Protein AF-A0A958W7A6-F1 (afdb_monomer)

Nearest PDB structures (foldseek):
  1g1e-assembly1_B  TM=2.956E-01  e=9.803E+00  Mus musculus

Solvent-accessible surface area (backbone atoms only — not comparable to full-atom values): 5602 Å² total; per-residue (Å²): 132,85,82,78,80,82,66,97,71,60,65,67,62,53,45,65,76,48,39,70,63,51,53,52,53,52,50,54,42,61,78,64,65,47,83,71,90,23,74,67,52,60,52,49,30,50,53,52,9,59,74,52,82,63,41,91,54,82,88,69,95,46,73,68,55,49,54,49,54,50,42,59,74,71,61,70,51,96,89,68,85,80,93,70,90,132

Structure (mmCIF, N/CA/C/O backbone):
data_AF-A0A958W7A6-F1
#
_entry.id   AF-A0A958W7A6-F1
#
loop_
_atom_site.group_PDB
_atom_site.id
_atom_site.type_symbol
_atom_site.label_atom_id
_atom_site.label_alt_id
_atom_site.label_comp_id
_atom_site.label_asym_id
_atom_site.label_entity_id
_atom_site.label_seq_id
_atom_site.pdbx_PDB_ins_code
_atom_site.Cartn_x
_atom_site.Cartn_y
_atom_site.Cartn_z
_atom_site.occupancy
_atom_site.B_iso_or_equiv
_atom_site.auth_seq_id
_atom_site.auth_comp_id
_atom_site.auth_asym_id
_atom_site.auth_atom_id
_atom_site.pdbx_PDB_model_num
ATOM 1 N N . MET A 1 1 ? -8.600 39.962 16.207 1.00 48.81 1 MET A N 1
ATOM 2 C CA . MET A 1 1 ? -8.922 38.998 15.136 1.00 48.81 1 MET A CA 1
ATOM 3 C C . MET A 1 1 ? -8.075 37.766 15.387 1.00 48.81 1 MET A C 1
ATOM 5 O O . MET A 1 1 ? -6.860 37.894 15.399 1.00 48.81 1 MET A O 1
ATOM 9 N N . SER A 1 2 ? -8.698 36.636 15.722 1.00 52.91 2 SER A N 1
ATOM 10 C CA . SER A 1 2 ? -7.966 35.390 15.974 1.00 52.91 2 SER A CA 1
ATOM 11 C C . SER A 1 2 ? -7.446 34.860 14.639 1.00 52.91 2 SER A C 1
ATOM 13 O O . SER A 1 2 ? -8.231 34.623 13.725 1.00 52.91 2 SER A O 1
ATOM 15 N N . THR A 1 3 ? -6.130 34.746 14.498 1.00 55.84 3 THR A N 1
ATOM 16 C CA . THR A 1 3 ? -5.466 34.173 13.326 1.00 55.84 3 THR A CA 1
ATOM 17 C C . THR A 1 3 ? -5.619 32.655 13.368 1.00 55.84 3 THR A C 1
ATOM 19 O O . THR A 1 3 ? -4.759 31.951 13.898 1.00 55.84 3 THR A O 1
ATOM 22 N N . SER A 1 4 ? -6.735 32.134 12.861 1.00 72.56 4 SER A N 1
ATOM 23 C CA . SER A 1 4 ? -6.884 30.695 12.642 1.00 72.56 4 SER A CA 1
ATOM 24 C C . SER A 1 4 ? -5.894 30.254 11.564 1.00 72.56 4 SER A C 1
ATOM 26 O O . SER A 1 4 ? -6.011 30.633 10.403 1.00 72.56 4 SER A O 1
ATOM 28 N N . ASN A 1 5 ? -4.881 29.496 11.979 1.00 78.69 5 ASN A N 1
ATOM 29 C CA . ASN A 1 5 ? -3.865 28.916 11.110 1.00 78.69 5 ASN A CA 1
ATOM 30 C C . ASN A 1 5 ? -4.514 27.812 10.253 1.00 78.69 5 ASN A C 1
ATOM 32 O O . ASN A 1 5 ? -4.973 26.807 10.796 1.00 78.69 5 ASN A O 1
ATOM 36 N N . ILE A 1 6 ? -4.624 28.030 8.938 1.00 83.94 6 ILE A N 1
ATOM 37 C CA . ILE A 1 6 ? -5.185 27.052 7.997 1.00 83.94 6 ILE A CA 1
ATOM 38 C C . ILE A 1 6 ? -4.077 26.063 7.638 1.00 83.94 6 ILE A C 1
ATOM 40 O O . ILE A 1 6 ? -3.113 26.419 6.961 1.00 83.94 6 ILE A O 1
ATOM 44 N N . SER A 1 7 ? -4.223 24.819 8.094 1.00 86.69 7 SER A N 1
ATOM 45 C CA . SER A 1 7 ? -3.308 23.738 7.724 1.00 86.69 7 SER A CA 1
ATOM 46 C C . SER A 1 7 ? -3.494 23.356 6.255 1.00 86.69 7 SER A C 1
ATOM 48 O O . SER A 1 7 ? -4.624 23.232 5.788 1.00 86.69 7 SER A O 1
ATOM 50 N N . MET A 1 8 ? -2.389 23.105 5.548 1.00 92.62 8 MET A N 1
ATOM 51 C CA . MET A 1 8 ? -2.403 22.578 4.177 1.00 92.62 8 MET A CA 1
ATOM 52 C C . MET A 1 8 ? -3.107 21.212 4.093 1.00 92.62 8 MET A C 1
ATOM 54 O O . MET A 1 8 ? -3.763 20.920 3.098 1.00 92.62 8 MET A O 1
ATOM 58 N N . VAL A 1 9 ? -2.988 20.387 5.141 1.00 94.19 9 VAL A N 1
ATOM 59 C CA . VAL A 1 9 ? -3.676 19.094 5.278 1.00 94.19 9 VAL A CA 1
ATOM 60 C C . VAL A 1 9 ? -4.090 18.910 6.740 1.00 94.19 9 VAL A C 1
ATOM 62 O O . VAL A 1 9 ? -3.243 18.935 7.636 1.00 94.19 9 VAL A O 1
ATOM 65 N N . ASP A 1 10 ? -5.386 18.732 7.004 1.00 93.75 10 ASP A N 1
ATOM 66 C CA . ASP A 1 10 ? -5.917 18.490 8.353 1.00 93.75 10 ASP A CA 1
ATOM 67 C C . ASP A 1 10 ? -6.229 17.003 8.586 1.00 93.75 10 ASP A C 1
ATOM 69 O O . ASP A 1 10 ? -7.365 16.540 8.471 1.00 93.75 10 ASP A O 1
ATOM 73 N N . LEU A 1 11 ? -5.194 16.246 8.954 1.00 95.06 11 LEU A N 1
ATOM 74 C CA . LEU A 1 11 ? -5.332 14.825 9.292 1.00 95.06 11 LEU A CA 1
ATOM 75 C C . LEU A 1 11 ? -6.121 14.602 10.588 1.00 95.06 11 LEU A C 1
ATOM 77 O O . LEU A 1 11 ? -6.731 13.549 10.770 1.00 95.06 11 LEU A O 1
ATOM 81 N N . ARG A 1 12 ? -6.128 15.585 11.500 1.00 94.25 12 ARG A N 1
ATOM 82 C CA . ARG A 1 12 ? -6.854 15.475 12.767 1.00 94.25 12 ARG A CA 1
ATOM 83 C C . ARG A 1 12 ? -8.353 15.545 12.520 1.00 94.25 12 ARG A C 1
ATOM 85 O O . ARG A 1 12 ? -9.073 14.687 13.026 1.00 94.25 12 ARG A O 1
ATOM 92 N N . GLY A 1 13 ? -8.805 16.531 11.750 1.00 95.00 13 GLY A N 1
ATOM 93 C CA . GLY A 1 13 ? -10.199 16.643 11.333 1.00 95.00 13 GLY A CA 1
ATOM 94 C C . GLY A 1 13 ? -10.642 15.418 10.537 1.00 95.00 13 GLY A C 1
ATOM 95 O O . GLY A 1 13 ? -11.689 14.845 10.828 1.00 95.00 13 GLY A O 1
ATOM 96 N N . GLN A 1 14 ? -9.801 14.938 9.611 1.00 95.94 14 GLN A N 1
ATOM 97 C CA . GLN A 1 14 ? -10.088 13.715 8.860 1.00 95.94 14 GLN A CA 1
ATOM 98 C C . GLN A 1 14 ? -10.285 12.506 9.783 1.00 95.94 14 GLN A C 1
ATOM 100 O O . GLN A 1 14 ? -11.313 11.846 9.684 1.00 95.94 14 GLN A O 1
ATOM 105 N N . TYR A 1 15 ? -9.358 12.245 10.713 1.00 97.00 15 TYR A N 1
ATOM 106 C CA . TYR A 1 15 ? -9.502 11.152 11.679 1.00 97.00 15 TYR A CA 1
ATOM 107 C C . TYR A 1 15 ? -10.764 11.304 12.531 1.00 97.00 15 TYR A C 1
ATOM 109 O O . TYR A 1 15 ? -11.493 10.336 12.711 1.00 97.00 15 TYR A O 1
ATOM 117 N N . GLN A 1 16 ? -11.055 12.511 13.028 1.00 97.56 16 GLN A N 1
ATOM 118 C CA . GLN A 1 16 ? -12.252 12.764 13.835 1.00 97.56 16 GLN A CA 1
ATOM 119 C C . GLN A 1 16 ? -13.545 12.435 13.078 1.00 97.56 16 GLN A C 1
ATOM 121 O O . GLN A 1 16 ? -14.460 11.877 13.683 1.00 97.56 16 GLN A O 1
ATOM 126 N N . ASN A 1 17 ? -13.597 12.708 11.771 1.00 98.00 17 ASN A N 1
ATOM 127 C CA . ASN A 1 17 ? -14.766 12.432 10.933 1.00 98.00 17 ASN A CA 1
ATOM 128 C C . ASN A 1 17 ? -15.053 10.932 10.754 1.00 98.00 17 ASN A C 1
ATOM 130 O O . ASN A 1 17 ? -16.215 10.562 10.635 1.00 98.00 17 ASN A O 1
ATOM 134 N N . ILE A 1 18 ? -14.024 10.077 10.760 1.00 98.06 18 ILE A N 1
ATOM 135 C CA . ILE A 1 18 ? -14.149 8.615 10.561 1.00 98.06 18 ILE A CA 1
ATOM 136 C C . ILE A 1 18 ? -13.681 7.807 11.783 1.00 98.06 18 ILE A C 1
ATOM 138 O O . ILE A 1 18 ? -13.351 6.624 11.690 1.00 98.06 18 ILE A O 1
ATOM 142 N N . LYS A 1 19 ? -13.640 8.447 12.959 1.00 98.38 19 LYS A N 1
ATOM 143 C CA . LYS A 1 19 ? -13.033 7.891 14.176 1.00 98.38 19 LYS A CA 1
ATOM 144 C C . LYS A 1 19 ? -13.668 6.573 14.604 1.00 98.38 19 LYS A C 1
ATOM 146 O O . LYS A 1 19 ? -12.949 5.645 14.958 1.00 98.38 19 LYS A O 1
ATOM 151 N N . GLN A 1 20 ? -14.999 6.500 14.592 1.00 98.56 20 GLN A N 1
ATOM 152 C CA . GLN A 1 20 ? -15.719 5.310 15.053 1.00 98.56 20 GLN A CA 1
ATOM 153 C C . GLN A 1 20 ? -15.369 4.078 14.208 1.00 98.56 20 GLN A C 1
ATOM 155 O O . GLN A 1 20 ? -15.103 3.016 14.764 1.00 98.56 20 GLN A O 1
ATOM 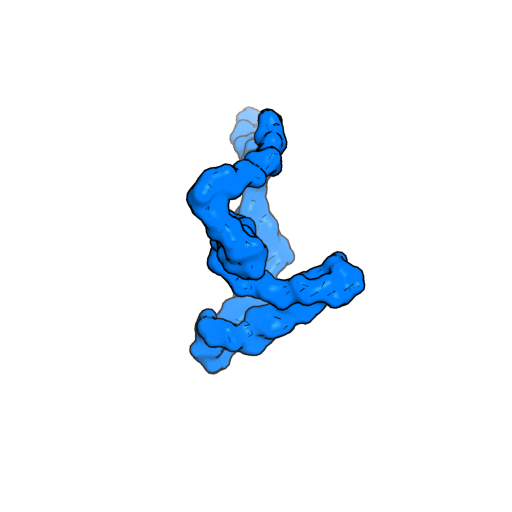160 N N . GLU A 1 21 ? -15.302 4.239 12.885 1.00 98.12 21 GLU A N 1
ATOM 161 C CA . GLU A 1 21 ? -14.961 3.161 11.953 1.00 98.12 21 GLU A CA 1
ATOM 162 C C . GLU A 1 21 ? -13.510 2.696 12.132 1.00 98.12 21 GLU A C 1
ATOM 164 O O . GLU A 1 21 ? -13.250 1.494 12.217 1.00 98.12 21 GLU A O 1
ATOM 169 N N . ILE A 1 22 ? -12.568 3.641 12.253 1.00 97.94 22 ILE A N 1
ATOM 170 C CA . ILE A 1 22 ? -11.150 3.327 12.471 1.00 97.94 22 ILE A CA 1
ATOM 171 C C . ILE A 1 22 ? -10.949 2.596 13.799 1.00 97.94 22 ILE A C 1
ATOM 173 O O . ILE A 1 22 ? -10.303 1.550 13.828 1.00 97.94 22 ILE A O 1
ATOM 177 N N . ASP A 1 23 ? -11.498 3.122 14.895 1.00 98.19 23 ASP A N 1
ATOM 178 C CA . ASP A 1 23 ? -11.310 2.539 16.224 1.00 98.19 23 ASP A CA 1
ATOM 179 C C . ASP A 1 23 ? -11.884 1.116 16.293 1.00 98.19 23 ASP A C 1
ATOM 181 O O . ASP A 1 23 ? -11.251 0.217 16.849 1.00 98.19 23 ASP A O 1
ATOM 185 N N . GLN A 1 24 ? -13.049 0.885 15.676 1.00 98.31 24 GLN A N 1
ATOM 186 C CA . GLN A 1 24 ? -13.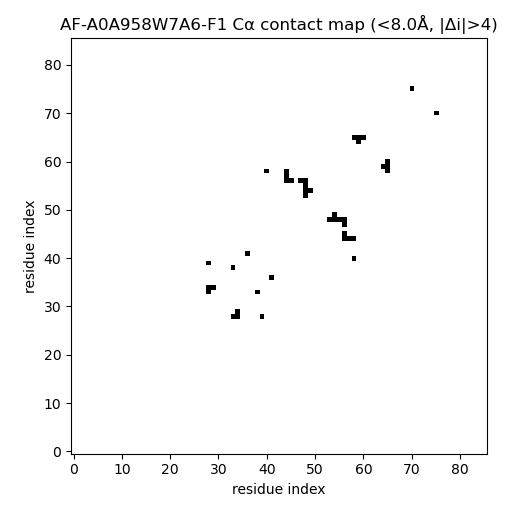653 -0.443 15.600 1.00 98.31 24 GLN A CA 1
ATOM 187 C C . GLN A 1 24 ? -12.792 -1.415 14.778 1.00 98.31 24 GLN A C 1
ATOM 189 O O . GLN A 1 24 ? -12.605 -2.566 15.183 1.00 98.31 24 GLN A O 1
ATOM 194 N N . ALA A 1 25 ? -12.242 -0.970 13.645 1.00 97.31 25 ALA A N 1
ATOM 195 C CA . ALA A 1 25 ? -11.360 -1.790 12.819 1.00 97.31 25 ALA A CA 1
ATOM 196 C C . ALA A 1 25 ? -10.054 -2.148 13.551 1.00 97.31 25 ALA A C 1
ATOM 198 O O . ALA A 1 25 ? -9.631 -3.306 13.512 1.00 97.31 25 ALA A O 1
ATOM 199 N N . ILE A 1 26 ? -9.452 -1.186 14.262 1.00 97.75 26 ILE A N 1
ATOM 200 C CA . ILE A 1 26 ? -8.262 -1.410 15.097 1.00 97.75 26 ILE A CA 1
ATOM 201 C C . ILE A 1 26 ? -8.570 -2.437 16.187 1.00 97.75 26 ILE A C 1
ATOM 203 O O . ILE A 1 26 ? -7.826 -3.408 16.324 1.00 97.75 26 ILE A O 1
ATOM 207 N N . GLN A 1 27 ? -9.677 -2.269 16.920 1.00 98.25 27 GLN A N 1
ATOM 208 C CA . GLN A 1 27 ? -10.068 -3.209 17.971 1.00 98.25 27 GLN A CA 1
ATOM 209 C C . GLN A 1 27 ? -10.243 -4.628 17.417 1.00 98.25 27 GLN A C 1
ATOM 211 O O . GLN A 1 27 ? -9.709 -5.573 17.987 1.00 98.25 27 GLN A O 1
ATOM 216 N N . GLY A 1 28 ? -10.881 -4.781 16.253 1.00 97.19 28 GLY A N 1
ATOM 217 C CA . GLY A 1 28 ? -11.034 -6.090 15.614 1.00 97.19 28 GLY A CA 1
ATOM 218 C C . GLY A 1 28 ? -9.701 -6.762 15.251 1.00 97.19 28 GLY A C 1
ATOM 219 O O . GLY A 1 28 ? -9.568 -7.983 15.368 1.00 97.19 28 GLY A O 1
ATOM 220 N N . VAL A 1 29 ? -8.685 -5.992 14.842 1.00 97.44 29 VAL A N 1
ATOM 221 C CA . VAL A 1 29 ? -7.332 -6.532 14.617 1.00 97.44 29 VAL A CA 1
ATOM 222 C C . VAL A 1 29 ? -6.701 -6.977 15.936 1.00 97.44 29 VAL A C 1
ATOM 224 O O . VAL A 1 29 ? -6.162 -8.083 15.986 1.00 97.44 29 VAL A O 1
ATOM 227 N N . LEU A 1 30 ? -6.809 -6.169 16.997 1.00 98.00 30 LEU A N 1
ATOM 228 C CA . LEU A 1 30 ? -6.293 -6.505 18.329 1.00 98.00 30 LEU A CA 1
ATOM 229 C C . LEU A 1 30 ? -6.935 -7.782 18.886 1.00 98.00 30 LEU A C 1
ATOM 231 O O . LEU A 1 30 ? -6.211 -8.673 19.324 1.00 98.00 30 LEU A O 1
ATOM 235 N N . ASP A 1 31 ? -8.259 -7.905 18.790 1.00 97.81 31 ASP A N 1
ATOM 236 C CA . ASP A 1 31 ? -9.014 -9.069 19.271 1.00 97.81 31 ASP A CA 1
ATOM 237 C C . ASP A 1 31 ? -8.622 -10.352 18.526 1.00 97.81 31 ASP A C 1
ATOM 239 O O . ASP A 1 31 ? -8.527 -11.427 19.115 1.00 97.81 31 ASP A O 1
ATOM 243 N N . SER A 1 32 ? -8.374 -10.245 17.216 1.00 96.69 32 SER A N 1
ATOM 244 C CA . SER A 1 32 ? -7.977 -11.388 16.385 1.00 96.69 32 SER A CA 1
ATOM 245 C C . SER A 1 32 ? -6.497 -11.756 16.503 1.00 96.69 32 SER A C 1
ATOM 247 O O . SER A 1 32 ? -6.110 -12.854 16.105 1.00 96.69 32 SER A O 1
ATOM 249 N N . THR A 1 33 ? -5.651 -10.846 16.996 1.00 97.62 33 THR A N 1
ATOM 250 C CA . THR A 1 33 ? -4.177 -10.949 17.011 1.00 97.62 33 THR A CA 1
ATOM 251 C C . THR A 1 33 ? -3.526 -11.211 15.641 1.00 97.62 33 THR A C 1
ATOM 253 O O . THR A 1 33 ? -2.342 -11.539 15.544 1.00 97.62 33 THR A O 1
ATOM 256 N N . ALA A 1 34 ? -4.275 -11.045 14.546 1.00 96.44 34 ALA A N 1
ATOM 257 C CA . ALA A 1 34 ? -3.827 -11.324 13.185 1.00 96.44 34 ALA A CA 1
ATOM 258 C C . ALA A 1 34 ? -3.064 -10.128 12.586 1.00 96.44 34 ALA A C 1
ATOM 260 O O . ALA A 1 34 ? -3.529 -9.473 11.653 1.00 96.44 34 ALA A O 1
ATOM 261 N N . PHE A 1 35 ? -1.887 -9.831 13.141 1.00 95.75 35 PHE A N 1
ATOM 262 C CA . PHE A 1 35 ? -1.135 -8.607 12.834 1.00 95.75 35 PHE A CA 1
ATOM 263 C C . PHE A 1 35 ? -0.415 -8.609 11.479 1.00 95.75 35 PHE A C 1
ATOM 265 O O . PHE A 1 35 ? -0.194 -7.547 10.904 1.00 95.75 35 PHE A O 1
ATOM 272 N N . ILE A 1 36 ? -0.031 -9.778 10.958 1.00 95.50 36 ILE A N 1
ATOM 273 C CA . ILE A 1 36 ? 0.744 -9.905 9.713 1.00 95.50 36 ILE A CA 1
ATOM 274 C C . ILE A 1 36 ? -0.021 -10.802 8.747 1.00 95.50 36 ILE A C 1
ATOM 276 O O . ILE A 1 36 ? -0.390 -11.917 9.107 1.00 95.50 36 ILE A O 1
ATOM 280 N N . LYS A 1 37 ? -0.244 -10.317 7.515 1.00 91.31 37 LYS A N 1
ATOM 281 C CA . LYS A 1 37 ? -0.992 -11.031 6.457 1.00 91.31 37 LYS A CA 1
ATOM 282 C C . LYS A 1 37 ? -2.350 -11.582 6.932 1.00 91.31 37 LYS A C 1
ATOM 284 O O . LYS A 1 37 ? -2.796 -12.638 6.493 1.00 91.31 37 LYS A O 1
ATOM 289 N N . GLY A 1 38 ? -2.998 -10.862 7.849 1.00 93.94 38 GLY A N 1
ATOM 290 C CA . GLY A 1 38 ? -4.310 -11.212 8.383 1.00 93.94 38 GLY A CA 1
ATOM 291 C C . GLY A 1 38 ? -5.456 -10.956 7.393 1.00 93.94 38 GLY A C 1
ATOM 292 O O . GLY A 1 38 ? -5.247 -10.408 6.308 1.00 93.94 38 GLY A O 1
ATOM 293 N N . PRO A 1 39 ? -6.704 -11.279 7.776 1.00 95.50 39 PRO A N 1
ATOM 294 C CA . PRO A 1 39 ? -7.873 -11.162 6.900 1.00 95.50 39 PRO A CA 1
ATOM 295 C C . PRO A 1 39 ? -8.140 -9.732 6.408 1.00 95.50 39 PRO A C 1
ATOM 297 O O . PRO A 1 39 ? -8.713 -9.559 5.335 1.00 95.50 39 PRO A O 1
ATOM 300 N N . GLN A 1 40 ? -7.714 -8.708 7.156 1.00 95.75 40 GLN A N 1
ATOM 301 C CA . GLN A 1 40 ? -7.842 -7.312 6.722 1.00 95.75 40 GLN A CA 1
ATOM 302 C C . GLN A 1 40 ? -6.998 -7.012 5.478 1.00 95.75 40 GLN A C 1
ATOM 304 O O . GLN A 1 40 ? -7.447 -6.264 4.616 1.00 95.75 40 GLN A O 1
ATOM 309 N N . VAL A 1 41 ? -5.826 -7.646 5.338 1.00 96.38 41 VAL A N 1
ATOM 310 C CA . VAL A 1 41 ? -4.960 -7.487 4.159 1.00 96.38 41 VAL A CA 1
ATOM 311 C C . VAL A 1 41 ? -5.646 -8.053 2.917 1.00 96.38 41 VAL A C 1
ATOM 313 O O . VAL A 1 41 ? -5.789 -7.344 1.929 1.00 96.38 41 VAL A O 1
ATOM 316 N N . ALA A 1 42 ? -6.172 -9.279 2.997 1.00 96.00 42 ALA A N 1
ATOM 317 C CA . ALA A 1 42 ? -6.873 -9.912 1.877 1.00 96.00 42 ALA A CA 1
ATOM 318 C C . ALA A 1 42 ? -8.141 -9.141 1.461 1.00 96.00 42 ALA A C 1
ATOM 320 O O . ALA A 1 42 ? -8.438 -9.004 0.275 1.00 96.00 42 ALA A O 1
ATOM 321 N N . ARG A 1 43 ? -8.890 -8.606 2.437 1.00 96.88 43 ARG A N 1
ATOM 322 C CA . ARG A 1 43 ? -10.044 -7.737 2.160 1.00 96.88 43 ARG A CA 1
ATOM 323 C C . ARG A 1 43 ? -9.618 -6.452 1.462 1.00 96.88 43 ARG A C 1
ATOM 325 O O . ARG A 1 43 ? -10.264 -6.056 0.501 1.00 96.88 43 ARG A O 1
ATOM 332 N N . PHE A 1 44 ? -8.538 -5.826 1.920 1.00 97.06 44 PHE A N 1
ATOM 333 C CA . PHE A 1 44 ? -8.020 -4.606 1.314 1.00 97.06 44 PHE A CA 1
ATOM 334 C C . PHE A 1 44 ? -7.517 -4.840 -0.115 1.00 97.06 44 PHE A C 1
ATOM 336 O O . PHE A 1 44 ? -7.866 -4.072 -1.005 1.00 97.06 44 PHE A O 1
ATOM 343 N N . GLU A 1 45 ? -6.792 -5.933 -0.365 1.00 97.81 45 GLU A N 1
ATOM 344 C CA . GLU A 1 45 ? -6.377 -6.338 -1.715 1.00 97.81 45 GLU A CA 1
ATOM 345 C C . GLU A 1 45 ? -7.582 -6.546 -2.634 1.00 97.81 45 GLU A C 1
ATOM 347 O O . GLU A 1 45 ? -7.594 -6.049 -3.759 1.00 97.81 45 GLU A O 1
ATOM 352 N N . LYS A 1 46 ? -8.640 -7.205 -2.146 1.00 98.00 46 LYS A N 1
ATOM 353 C CA . LYS A 1 46 ? -9.868 -7.374 -2.927 1.00 98.00 46 LYS A CA 1
ATOM 354 C C . LYS A 1 46 ? -10.543 -6.034 -3.237 1.00 98.00 46 LYS A C 1
ATOM 356 O O . LYS A 1 46 ? -10.867 -5.787 -4.393 1.00 98.00 46 LYS A O 1
ATOM 361 N N . SER A 1 47 ? -10.686 -5.152 -2.249 1.00 97.94 47 SER A N 1
ATOM 362 C CA . SER A 1 47 ? -11.252 -3.814 -2.461 1.00 97.94 47 SER A CA 1
ATOM 363 C C . SER A 1 47 ? -10.422 -2.972 -3.435 1.00 97.94 47 SER A C 1
ATOM 365 O O . SER A 1 47 ? -10.990 -2.266 -4.262 1.00 97.94 47 SER A O 1
ATOM 367 N N . LEU A 1 48 ? -9.088 -3.050 -3.373 1.00 97.62 48 LEU A N 1
ATOM 368 C CA . LEU A 1 48 ? -8.197 -2.365 -4.315 1.00 97.62 48 LEU A CA 1
ATOM 369 C C . LEU A 1 48 ? -8.325 -2.913 -5.735 1.00 97.62 48 LEU A C 1
ATOM 371 O O . LEU A 1 48 ? -8.299 -2.133 -6.686 1.00 97.62 48 LEU A O 1
ATOM 375 N N . SER A 1 49 ? -8.455 -4.235 -5.862 1.00 98.06 49 SER A N 1
ATOM 376 C CA . SER A 1 49 ? -8.691 -4.911 -7.136 1.00 98.06 49 SER A CA 1
ATOM 377 C C . SER A 1 49 ? -10.003 -4.444 -7.757 1.00 98.06 49 SER A C 1
ATOM 379 O O . SER A 1 49 ? -10.020 -4.021 -8.908 1.00 98.06 49 SER A O 1
ATOM 381 N N . ASP A 1 50 ? -11.081 -4.426 -6.971 1.00 98.19 50 ASP A N 1
ATOM 382 C CA . ASP A 1 50 ? -12.397 -3.975 -7.428 1.00 98.19 50 ASP A CA 1
ATOM 383 C C . ASP A 1 50 ? -12.400 -2.483 -7.791 1.00 98.19 50 ASP A C 1
ATOM 385 O O . ASP A 1 50 ? -13.037 -2.091 -8.764 1.00 98.19 50 ASP A O 1
ATOM 389 N N . PHE A 1 51 ? -11.648 -1.655 -7.058 1.00 97.94 51 PHE A N 1
ATOM 390 C CA . PHE A 1 51 ? -11.479 -0.232 -7.368 1.00 97.94 51 PHE A CA 1
ATOM 391 C C . PHE A 1 51 ? -10.713 0.017 -8.681 1.00 97.94 51 PHE A C 1
ATOM 393 O O . PHE A 1 51 ? -10.930 1.041 -9.321 1.00 97.94 51 PHE A O 1
ATOM 400 N N . HIS A 1 52 ? -9.842 -0.910 -9.095 1.00 96.94 52 HIS A N 1
ATOM 401 C CA . HIS A 1 52 ? -9.083 -0.855 -10.352 1.00 96.94 52 HIS A CA 1
ATOM 402 C C . HIS A 1 52 ? -9.624 -1.850 -11.394 1.00 96.94 52 HIS A C 1
ATOM 404 O O . HIS A 1 52 ? -8.850 -2.558 -12.040 1.00 96.94 52 HIS A O 1
ATOM 410 N N . ASP A 1 53 ? -10.950 -1.945 -11.531 1.00 97.38 53 ASP A N 1
ATOM 411 C CA . ASP A 1 53 ? -11.631 -2.739 -12.568 1.00 97.38 53 ASP A CA 1
ATOM 412 C C . ASP A 1 53 ? -11.205 -4.223 -12.628 1.00 97.38 53 ASP A C 1
ATOM 414 O O . ASP A 1 53 ? -11.154 -4.848 -13.689 1.00 97.38 53 ASP A O 1
ATOM 418 N N . GLY A 1 54 ? -10.898 -4.814 -11.471 1.00 95.81 54 GLY A N 1
ATOM 419 C CA . GLY A 1 54 ? -10.513 -6.220 -11.335 1.00 95.81 54 GLY A CA 1
ATOM 420 C C . GLY A 1 54 ? -9.022 -6.503 -11.538 1.00 95.81 54 GLY A C 1
ATOM 421 O O . GLY A 1 54 ? -8.635 -7.673 -11.599 1.00 95.81 54 GLY A O 1
ATOM 422 N N . ALA A 1 55 ? -8.169 -5.478 -11.617 1.00 96.69 55 ALA A N 1
ATOM 423 C CA . ALA A 1 55 ? -6.720 -5.661 -11.665 1.00 96.69 55 ALA A CA 1
ATOM 424 C C . ALA A 1 55 ? -6.204 -6.412 -10.424 1.00 96.69 55 ALA A C 1
ATOM 426 O O . ALA A 1 55 ? -6.732 -6.265 -9.320 1.00 96.69 55 ALA A O 1
ATOM 427 N N . GLN A 1 56 ? -5.153 -7.222 -10.577 1.00 95.44 56 GLN A N 1
ATOM 428 C CA . GLN A 1 56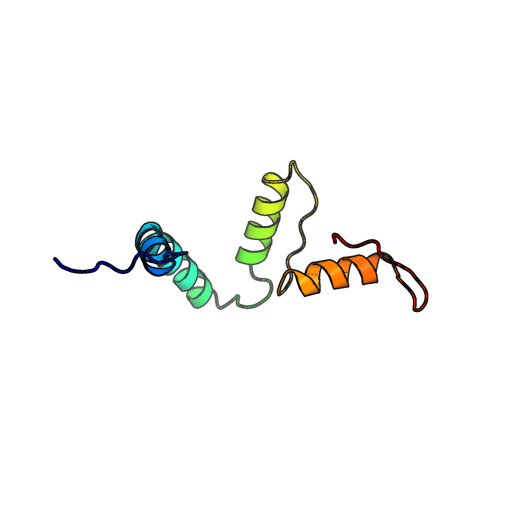 ? -4.549 -7.909 -9.437 1.00 95.44 56 GLN A CA 1
ATOM 429 C C . GLN A 1 56 ? -3.884 -6.892 -8.500 1.00 95.44 56 GLN A C 1
ATOM 431 O O . GLN A 1 56 ? -3.030 -6.117 -8.923 1.00 95.44 56 GLN A O 1
ATOM 436 N N . ALA A 1 57 ? -4.249 -6.932 -7.219 1.00 96.69 57 ALA A N 1
ATOM 437 C CA . ALA A 1 57 ? -3.653 -6.099 -6.183 1.00 96.69 57 ALA A CA 1
ATOM 438 C C . ALA A 1 57 ? -2.772 -6.947 -5.258 1.00 96.69 57 ALA A C 1
ATOM 440 O O . ALA A 1 57 ? -3.182 -8.017 -4.809 1.00 96.69 57 ALA A O 1
ATOM 441 N N . ILE A 1 58 ? -1.567 -6.452 -4.972 1.00 95.62 58 ILE A N 1
ATOM 442 C CA . ILE A 1 58 ? -0.641 -7.020 -3.989 1.00 95.62 58 ILE A CA 1
ATOM 443 C C . ILE A 1 58 ? -0.200 -5.878 -3.081 1.00 95.62 58 ILE A C 1
ATOM 445 O O . ILE A 1 58 ? 0.276 -4.849 -3.559 1.00 95.62 58 ILE A O 1
ATOM 449 N N . THR A 1 59 ? -0.368 -6.050 -1.774 1.00 96.00 59 THR A N 1
ATOM 450 C CA . THR A 1 59 ? 0.004 -5.029 -0.787 1.00 96.00 59 THR A CA 1
ATOM 451 C C . THR A 1 59 ? 1.463 -5.145 -0.348 1.00 96.00 59 THR A C 1
ATOM 453 O O . THR A 1 59 ? 2.033 -6.233 -0.259 1.00 96.00 59 THR A O 1
ATOM 456 N N . CYS A 1 60 ? 2.077 -4.002 -0.047 1.00 96.81 60 CYS A N 1
ATOM 457 C CA . CYS A 1 60 ? 3.451 -3.892 0.444 1.00 96.81 60 CYS A CA 1
ATOM 458 C C . CYS A 1 60 ? 3.582 -2.744 1.459 1.00 96.81 60 CYS A C 1
ATOM 460 O O . CYS A 1 60 ? 2.604 -2.064 1.770 1.00 96.81 60 CYS A O 1
ATOM 462 N N . GLY A 1 61 ? 4.782 -2.551 2.014 1.00 96.00 61 GLY A N 1
ATOM 463 C CA . GLY A 1 61 ? 5.008 -1.620 3.124 1.00 96.00 61 GLY A CA 1
ATOM 464 C C . GLY A 1 61 ? 4.867 -0.141 2.757 1.00 96.00 61 GLY A C 1
ATOM 465 O O . GLY A 1 61 ? 4.448 0.658 3.590 1.00 96.00 61 GLY A O 1
ATOM 466 N N . ASN A 1 62 ? 5.221 0.235 1.527 1.00 97.62 62 ASN A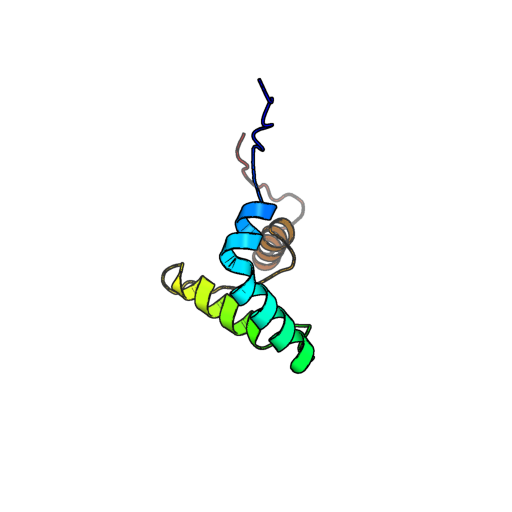 N 1
ATOM 467 C CA . ASN A 1 62 ? 5.136 1.607 1.028 1.00 97.62 62 ASN A CA 1
ATOM 468 C C . ASN A 1 62 ? 5.183 1.641 -0.517 1.00 97.62 62 ASN A C 1
ATOM 470 O O . ASN A 1 62 ? 5.332 0.605 -1.168 1.00 97.62 62 ASN A O 1
ATOM 474 N N . GLY A 1 63 ? 5.059 2.838 -1.103 1.00 96.19 63 GLY A N 1
ATOM 475 C CA . GLY A 1 63 ? 5.069 3.030 -2.559 1.00 96.19 63 GLY A CA 1
ATOM 476 C C . GLY A 1 63 ? 6.429 2.798 -3.231 1.00 96.19 63 GLY A C 1
ATOM 477 O O . GLY A 1 63 ? 6.472 2.317 -4.360 1.00 96.19 63 GLY A O 1
ATOM 478 N N . THR A 1 64 ? 7.539 3.080 -2.547 1.00 97.62 64 THR A N 1
ATOM 479 C CA . THR A 1 64 ? 8.889 2.801 -3.066 1.00 97.62 64 THR A CA 1
ATOM 480 C C . THR A 1 64 ? 9.128 1.296 -3.163 1.00 97.62 64 THR A C 1
ATOM 482 O O . THR A 1 64 ? 9.587 0.821 -4.200 1.00 97.62 64 THR A O 1
ATOM 485 N N . ASP A 1 65 ? 8.735 0.537 -2.136 1.00 97.62 65 ASP A N 1
ATOM 486 C CA . ASP A 1 65 ? 8.782 -0.928 -2.153 1.00 97.62 65 ASP A CA 1
ATOM 487 C C . ASP A 1 65 ? 7.928 -1.484 -3.297 1.00 97.62 65 ASP A C 1
ATOM 489 O O . ASP A 1 65 ? 8.345 -2.428 -3.960 1.00 97.62 65 ASP A O 1
ATOM 493 N N . ALA A 1 66 ? 6.756 -0.892 -3.568 1.00 97.44 66 ALA A N 1
ATOM 494 C CA . ALA A 1 66 ? 5.886 -1.321 -4.665 1.00 97.44 66 ALA A CA 1
ATOM 495 C C . ALA A 1 66 ? 6.605 -1.242 -6.021 1.00 97.44 66 ALA A C 1
ATOM 497 O O . ALA A 1 66 ? 6.609 -2.208 -6.786 1.00 97.44 66 ALA A O 1
ATOM 498 N N . LEU A 1 67 ? 7.259 -0.107 -6.293 1.00 96.50 67 LEU A N 1
ATOM 499 C CA . LEU A 1 67 ? 8.048 0.091 -7.509 1.00 96.50 67 LEU A CA 1
ATOM 500 C C . LEU A 1 67 ? 9.236 -0.875 -7.562 1.00 96.50 67 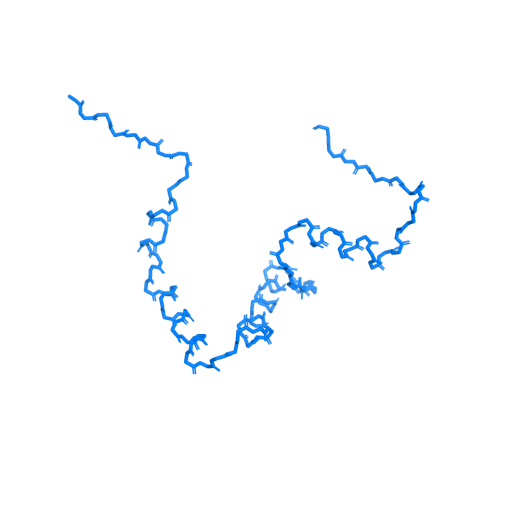LEU A C 1
ATOM 502 O O . LEU A 1 67 ? 9.491 -1.482 -8.600 1.00 96.50 67 LEU A O 1
ATOM 506 N N . GLN A 1 68 ? 9.942 -1.056 -6.444 1.00 96.00 68 GLN A N 1
ATOM 507 C CA . GLN A 1 68 ? 11.077 -1.971 -6.365 1.00 96.00 68 GLN A CA 1
ATOM 508 C C . GLN A 1 68 ? 10.665 -3.425 -6.616 1.00 96.00 68 GLN A C 1
ATOM 510 O O . GLN A 1 68 ? 11.309 -4.108 -7.406 1.00 96.00 68 GLN A O 1
ATOM 515 N N . ILE A 1 69 ? 9.579 -3.892 -5.999 1.00 97.25 69 ILE A N 1
ATOM 516 C CA . ILE A 1 69 ? 9.040 -5.240 -6.205 1.00 97.25 69 ILE A CA 1
ATOM 517 C C . ILE A 1 69 ? 8.650 -5.436 -7.672 1.00 97.25 69 ILE A C 1
ATOM 519 O O . ILE A 1 69 ? 8.957 -6.482 -8.239 1.00 97.25 69 ILE A O 1
ATOM 523 N N . ALA A 1 70 ? 8.032 -4.435 -8.306 1.00 96.38 70 ALA A N 1
ATOM 524 C CA . ALA A 1 70 ? 7.703 -4.495 -9.727 1.00 96.38 70 ALA A CA 1
ATOM 525 C C . ALA A 1 70 ? 8.964 -4.624 -10.603 1.00 96.38 70 ALA A C 1
ATOM 527 O O . ALA A 1 70 ? 9.018 -5.495 -11.468 1.00 96.38 70 ALA A O 1
ATOM 528 N N . MET A 1 71 ? 10.006 -3.829 -10.338 1.00 96.25 71 MET A N 1
ATOM 529 C CA . MET A 1 71 ? 11.291 -3.923 -11.049 1.00 96.25 71 MET A CA 1
ATOM 530 C C . MET A 1 71 ? 11.985 -5.276 -10.831 1.00 96.25 71 MET A C 1
ATOM 532 O O . MET A 1 71 ? 12.527 -5.851 -11.772 1.00 96.25 71 MET A O 1
ATOM 536 N N . MET A 1 72 ? 11.934 -5.817 -9.609 1.00 96.62 72 MET A N 1
ATOM 537 C CA . MET A 1 72 ? 12.457 -7.150 -9.295 1.00 96.62 72 MET A CA 1
ATOM 538 C C . MET A 1 72 ? 11.687 -8.249 -10.034 1.00 96.62 72 MET A C 1
ATOM 540 O O . MET A 1 72 ? 12.296 -9.189 -10.536 1.00 96.62 72 MET A O 1
ATOM 544 N N . ALA A 1 73 ? 10.360 -8.134 -10.123 1.00 96.75 73 ALA A N 1
ATOM 545 C CA . ALA A 1 73 ? 9.516 -9.084 -10.843 1.00 96.75 73 ALA A CA 1
ATOM 546 C C . ALA A 1 73 ? 9.745 -9.047 -12.365 1.00 9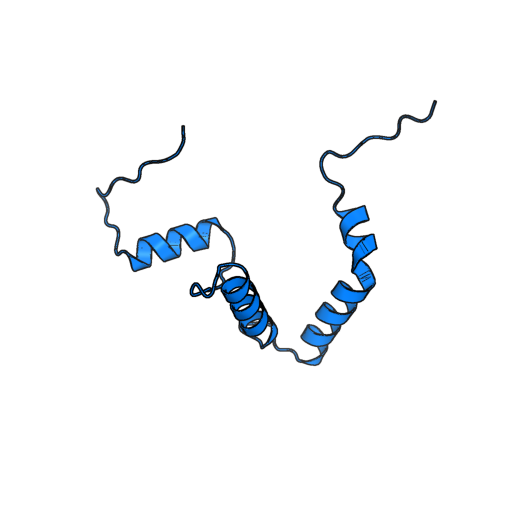6.75 73 ALA A C 1
ATOM 548 O O . ALA A 1 73 ? 9.600 -10.073 -13.026 1.00 96.75 73 ALA A O 1
ATOM 549 N N . LEU A 1 74 ? 10.125 -7.885 -12.908 1.00 97.00 74 LEU A N 1
ATOM 550 C CA . LEU A 1 74 ? 10.529 -7.701 -14.307 1.00 97.00 74 LEU A CA 1
ATOM 551 C C . LEU A 1 74 ? 12.010 -8.042 -14.569 1.00 97.00 74 LEU A C 1
ATOM 553 O O . LEU A 1 74 ? 12.455 -7.954 -15.708 1.00 97.00 74 LEU A O 1
ATOM 557 N N . ASP A 1 75 ? 12.750 -8.452 -13.534 1.00 97.19 75 ASP A N 1
ATOM 558 C CA . ASP A 1 75 ? 14.152 -8.884 -13.574 1.00 97.19 75 ASP A CA 1
ATOM 559 C C . ASP A 1 75 ? 15.159 -7.836 -14.090 1.00 97.19 75 ASP A C 1
ATOM 561 O O . ASP A 1 75 ? 16.113 -8.167 -14.797 1.00 97.19 75 ASP A O 1
ATOM 565 N N . PHE A 1 76 ? 14.972 -6.570 -13.700 1.00 96.81 76 PHE A N 1
ATOM 566 C CA . PHE A 1 76 ? 15.883 -5.476 -14.063 1.00 96.81 76 PHE A CA 1
ATOM 567 C C . PHE A 1 76 ? 17.329 -5.755 -13.622 1.00 96.81 76 PHE A C 1
ATOM 569 O O . PHE A 1 76 ? 17.587 -6.271 -12.528 1.00 96.81 76 PHE A O 1
ATOM 576 N N . LYS A 1 77 ? 18.290 -5.366 -14.461 1.00 96.4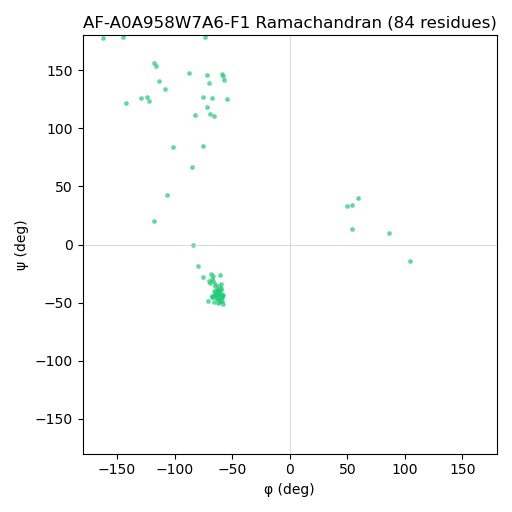4 77 LYS A N 1
ATOM 577 C CA . LYS A 1 77 ? 19.729 -5.578 -14.275 1.00 96.44 77 LYS A CA 1
ATOM 578 C C . LYS A 1 77 ? 20.499 -4.260 -14.185 1.00 96.44 77 LYS A C 1
ATOM 580 O O . LYS A 1 77 ? 20.069 -3.238 -14.717 1.00 96.44 77 LYS A O 1
ATOM 585 N N . PRO A 1 78 ? 21.687 -4.260 -13.548 1.00 95.75 78 PRO A N 1
ATOM 586 C CA . PRO A 1 78 ? 22.607 -3.135 -13.654 1.00 95.75 78 PRO A CA 1
ATOM 587 C C . PRO A 1 78 ? 22.911 -2.819 -15.124 1.00 95.75 78 PRO A C 1
ATOM 589 O O . PRO A 1 78 ? 23.360 -3.695 -15.861 1.00 95.75 78 PRO A O 1
ATOM 592 N N . GLY A 1 79 ? 22.686 -1.569 -15.525 1.00 95.81 79 GLY A N 1
ATOM 593 C CA . GLY A 1 79 ? 22.795 -1.123 -16.917 1.00 95.81 79 GLY A CA 1
ATOM 594 C C . GLY A 1 79 ? 21.448 -0.903 -17.607 1.00 95.81 79 GLY A C 1
ATOM 595 O O . GLY A 1 79 ? 21.429 -0.237 -18.637 1.00 95.81 79 GLY A O 1
ATOM 596 N N . ASP A 1 80 ? 20.342 -1.385 -17.033 1.00 96.56 80 ASP A N 1
ATOM 597 C CA . ASP A 1 80 ? 19.002 -1.036 -17.504 1.00 96.56 80 ASP A CA 1
ATOM 598 C C . ASP A 1 80 ? 18.661 0.416 -17.147 1.00 96.56 80 ASP A C 1
ATOM 600 O O . ASP A 1 80 ? 19.049 0.934 -16.095 1.00 96.56 80 ASP A O 1
ATOM 604 N N . GLU A 1 81 ? 17.903 1.070 -18.025 1.00 95.88 81 GLU A N 1
ATOM 605 C CA . GLU A 1 81 ? 17.516 2.472 -17.884 1.00 95.88 81 GLU A CA 1
ATOM 606 C C . GLU A 1 81 ? 16.006 2.613 -17.672 1.00 95.88 81 GLU A C 1
ATOM 608 O O 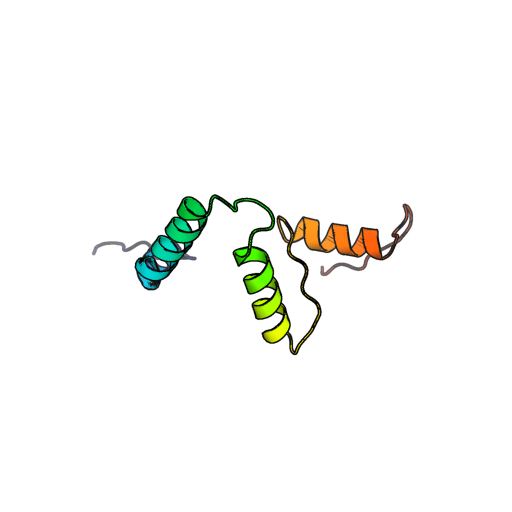. GLU A 1 81 ? 15.197 1.925 -18.297 1.00 95.88 81 GLU A O 1
ATOM 613 N N . VAL A 1 82 ? 15.621 3.544 -16.796 1.00 95.06 82 VAL A N 1
ATOM 614 C CA . VAL A 1 82 ? 14.222 3.853 -16.481 1.00 95.06 82 VAL A CA 1
ATOM 615 C C . VAL A 1 82 ? 13.966 5.323 -16.765 1.00 95.06 82 VAL A C 1
ATOM 617 O O . VAL A 1 82 ? 14.627 6.198 -16.209 1.00 95.06 82 VAL A O 1
ATOM 620 N N . ILE A 1 83 ? 12.984 5.601 -17.619 1.00 96.06 83 ILE A N 1
ATOM 621 C CA . ILE A 1 83 ? 12.551 6.971 -17.899 1.00 96.06 83 ILE A CA 1
ATOM 622 C C . ILE A 1 83 ? 11.726 7.473 -16.710 1.00 96.06 83 ILE A C 1
ATOM 624 O O . ILE A 1 83 ? 10.756 6.829 -16.310 1.00 96.06 83 ILE A O 1
ATOM 628 N N . LEU A 1 84 ? 12.094 8.636 -16.168 1.00 95.88 84 LEU A N 1
ATOM 629 C CA . LEU A 1 84 ? 11.406 9.283 -15.050 1.00 95.88 84 LEU A CA 1
ATOM 630 C C . LEU A 1 84 ? 10.807 10.635 -15.477 1.00 95.88 84 LEU A C 1
ATOM 632 O O . LEU A 1 84 ? 11.330 11.264 -16.401 1.00 95.88 84 LEU A O 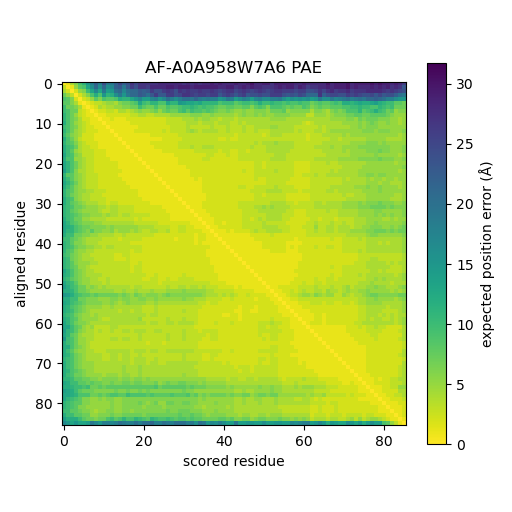1
ATOM 636 N N . PRO A 1 85 ? 9.730 11.103 -14.816 1.00 94.38 85 PRO A N 1
ATOM 637 C CA . PRO A 1 85 ? 9.262 12.478 -14.961 1.00 94.38 85 PRO A CA 1
ATOM 638 C C . PRO A 1 85 ? 10.357 13.482 -14.577 1.00 94.38 85 PRO A C 1
ATOM 640 O O . PRO A 1 85 ? 11.140 13.222 -13.660 1.00 94.38 85 PRO A O 1
ATOM 643 N N . VAL A 1 86 ? 10.387 14.617 -15.279 1.00 70.81 86 VAL A N 1
ATOM 644 C CA . VAL A 1 86 ? 11.299 15.746 -15.022 1.00 70.81 86 VAL A CA 1
ATOM 645 C C . VAL A 1 86 ? 10.758 16.711 -13.977 1.00 70.81 86 VAL A C 1
ATOM 647 O O . VAL A 1 86 ? 9.517 16.859 -13.897 1.00 70.81 86 VAL A O 1
#

pLDDT: mean 94.0, std 9.17, range [48.81, 98.56]

Radius of gyration: 19.26 Å; Cα contacts (8 Å, |Δi|>4): 22; chains: 1; bounding box: 38×50×37 Å

Foldseek 3Di:
DDPDDDDPDDVVVVCVVCVVVVVVVVVVCVVVVQPPPDPVQVVVQVVVCVVVVNDGGDDDDDDVVVVVVVCVVVVDDPVDDDDDDD

Mean predicted aligned error: 4.83 Å

Secondary structure (DSSP, 8-state):
-------SS-HHHHHHHTHHHHHHHHHHHHHHT--SS-HHHHHHHHHHHHHTTT------SSHHHHHHHHHHHTT--TT-------

Sequence (86 aa):
MSTSNISMVDLRGQYQNIKQEIDQAIQGVLDSTAFIKGPQVARFEKSLSDFHDGAQAITCGNGTDALQIAMMALDFKPGDEVILPV